Protein AF-A0A6N6JH13-F1 (afdb_monomer_lite)

Secondary structure (DSSP, 8-state):
-HHHHHHHHH---HHHHHHHHHHHHTTSTT--HHHHHHHHHHHIIIII----SSEE--HHHHHHHHHTT---TTSEE-GGGS-TTGGGSSSHHHHHHHHHHHHHHHHHHHTT-

pLDDT: mean 90.74, std 9.94, range [44.56, 97.19]

Structure (mmCIF, N/CA/C/O backbone):
data_AF-A0A6N6JH13-F1
#
_entry.id   AF-A0A6N6JH13-F1
#
loop_
_atom_site.group_PDB
_atom_site.id
_atom_site.type_symbol
_atom_site.label_atom_id
_atom_site.label_alt_id
_atom_site.label_comp_id
_atom_site.label_asym_id
_atom_site.label_entity_id
_atom_site.label_seq_id
_atom_site.pdbx_PDB_ins_code
_atom_site.Cartn_x
_atom_site.Cartn_y
_atom_site.Cartn_z
_atom_site.occupancy
_atom_site.B_iso_or_equiv
_atom_site.auth_seq_id
_atom_site.auth_comp_id
_atom_site.auth_asym_id
_atom_site.auth_atom_id
_atom_site.pdbx_PDB_model_num
ATOM 1 N N . MET A 1 1 ? 10.217 -13.944 -23.071 1.00 52.91 1 MET A N 1
ATOM 2 C CA . MET A 1 1 ? 10.732 -13.622 -21.719 1.00 52.91 1 MET A CA 1
ATOM 3 C C . MET A 1 1 ? 11.567 -12.343 -21.684 1.00 52.91 1 MET A C 1
ATOM 5 O O . MET A 1 1 ? 11.394 -11.597 -20.739 1.00 52.91 1 MET A O 1
ATOM 9 N N . VAL A 1 2 ? 12.390 -12.038 -22.698 1.00 60.12 2 VAL A N 1
ATOM 10 C CA . VAL A 1 2 ? 13.271 -10.844 -22.706 1.00 60.12 2 VAL A CA 1
ATOM 11 C C . VAL A 1 2 ? 12.518 -9.501 -22.708 1.00 60.12 2 VAL A C 1
ATOM 13 O O . VAL A 1 2 ? 12.971 -8.555 -22.076 1.00 60.12 2 VAL A O 1
ATOM 16 N N . GLU A 1 3 ? 11.362 -9.415 -23.371 1.00 68.12 3 GLU A N 1
ATOM 17 C CA . GLU A 1 3 ? 10.672 -8.130 -23.576 1.00 68.12 3 GLU A CA 1
ATOM 18 C C . GLU A 1 3 ? 10.112 -7.519 -22.284 1.00 68.12 3 GLU A C 1
ATOM 20 O O . GLU A 1 3 ? 10.390 -6.369 -21.966 1.00 68.12 3 GLU A O 1
ATOM 25 N N . LYS A 1 4 ? 9.410 -8.318 -21.469 1.00 72.75 4 LYS A N 1
ATOM 26 C CA . LYS A 1 4 ? 8.847 -7.837 -20.198 1.00 72.75 4 LYS A CA 1
ATOM 27 C C . LYS A 1 4 ? 9.909 -7.443 -19.177 1.00 72.75 4 LYS A C 1
ATOM 29 O O . LYS A 1 4 ? 9.679 -6.547 -18.379 1.00 72.75 4 LYS A O 1
ATOM 34 N N . SER A 1 5 ? 11.074 -8.086 -19.204 1.00 74.44 5 SER A N 1
ATOM 35 C CA . SER A 1 5 ? 12.190 -7.705 -18.335 1.00 74.44 5 SER A CA 1
ATOM 36 C C . SER A 1 5 ? 12.762 -6.336 -18.709 1.00 74.44 5 SER A C 1
ATOM 38 O O . SER A 1 5 ? 13.111 -5.574 -17.814 1.00 74.44 5 SER A O 1
ATOM 40 N N . LYS A 1 6 ? 12.818 -5.998 -20.006 1.00 81.88 6 LYS A N 1
ATOM 41 C CA . LYS A 1 6 ? 13.216 -4.656 -20.467 1.00 81.88 6 LYS A CA 1
ATOM 42 C C . LYS A 1 6 ? 12.175 -3.599 -20.110 1.00 81.88 6 LYS A C 1
ATOM 44 O O . LYS A 1 6 ? 12.547 -2.524 -19.658 1.00 81.88 6 LYS A O 1
ATOM 49 N N . GLU A 1 7 ? 10.896 -3.931 -20.281 1.00 85.38 7 GLU A N 1
ATOM 50 C CA . GLU A 1 7 ? 9.767 -3.079 -19.899 1.00 85.38 7 GLU A CA 1
ATOM 51 C C . GLU A 1 7 ? 9.840 -2.729 -18.403 1.00 85.38 7 GLU A C 1
ATOM 53 O O . GLU A 1 7 ? 9.918 -1.554 -18.059 1.00 85.38 7 GLU A O 1
ATOM 58 N N . ILE A 1 8 ? 9.965 -3.736 -17.526 1.00 86.25 8 ILE A N 1
ATOM 59 C CA . ILE A 1 8 ? 10.122 -3.548 -16.072 1.00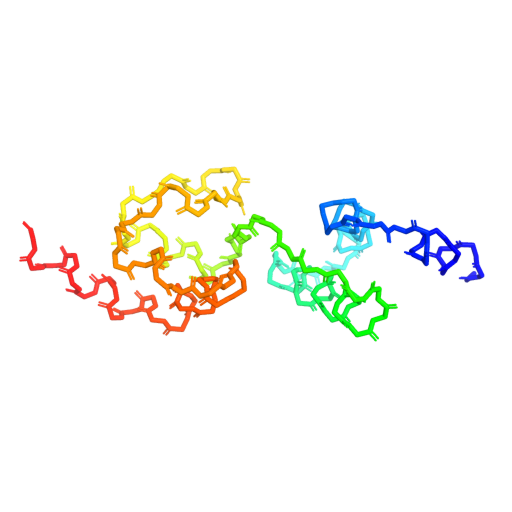 86.25 8 ILE A CA 1
ATOM 60 C C . ILE A 1 8 ? 11.351 -2.696 -15.742 1.00 86.25 8 ILE A C 1
ATOM 62 O O . ILE A 1 8 ? 11.242 -1.770 -14.948 1.00 86.25 8 ILE A O 1
ATOM 66 N N . ALA A 1 9 ? 12.505 -2.975 -16.357 1.00 86.81 9 ALA A N 1
ATOM 67 C CA . ALA A 1 9 ? 13.754 -2.255 -16.087 1.00 86.81 9 ALA A CA 1
ATOM 68 C C . ALA A 1 9 ? 13.705 -0.760 -16.455 1.00 86.81 9 ALA A C 1
ATOM 70 O O . ALA A 1 9 ? 14.570 0.001 -16.029 1.00 86.81 9 ALA A O 1
ATOM 71 N N . SER A 1 10 ? 12.729 -0.343 -17.265 1.00 89.25 10 SER A N 1
ATOM 72 C CA . SER A 1 10 ? 12.547 1.059 -17.649 1.00 89.25 10 SER A CA 1
ATOM 73 C C . SER A 1 10 ? 11.632 1.847 -16.707 1.00 89.25 10 SER A C 1
ATOM 75 O O . SER A 1 10 ? 11.615 3.078 -16.780 1.00 89.25 10 SER A O 1
ATOM 77 N N . LEU A 1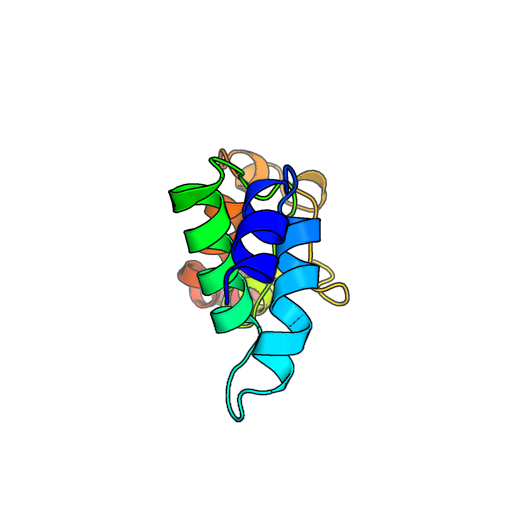 11 ? 10.892 1.158 -15.831 1.00 92.44 11 LEU A N 1
ATOM 78 C CA . LEU A 1 11 ? 9.924 1.776 -14.930 1.00 92.44 11 LEU A CA 1
ATOM 79 C C . LEU A 1 11 ? 10.621 2.562 -13.822 1.00 92.44 11 LEU A C 1
ATOM 81 O O . LEU A 1 11 ? 11.628 2.127 -13.264 1.00 92.44 11 LEU A O 1
ATOM 85 N N . LYS A 1 12 ? 10.045 3.716 -13.488 1.00 90.06 12 LYS A N 1
ATOM 86 C CA . LYS A 1 12 ? 10.533 4.607 -12.419 1.00 90.06 12 LYS A CA 1
ATOM 87 C C . LYS A 1 12 ? 9.490 4.871 -11.344 1.00 90.06 12 LYS A C 1
ATOM 89 O O . LYS A 1 12 ? 9.763 5.594 -10.392 1.00 90.06 12 LYS A O 1
ATOM 94 N N . ASP A 1 13 ? 8.313 4.291 -11.518 1.00 91.75 13 ASP A N 1
ATOM 95 C CA . ASP A 1 13 ? 7.158 4.503 -10.675 1.00 91.75 13 ASP A CA 1
ATOM 96 C C . ASP A 1 13 ? 6.564 3.160 -10.237 1.00 91.75 13 ASP A C 1
ATOM 98 O O . ASP A 1 13 ? 6.529 2.175 -10.984 1.00 91.75 13 ASP A O 1
ATOM 102 N N . PHE A 1 14 ? 6.128 3.116 -8.980 1.00 94.25 14 PHE A N 1
ATOM 103 C CA . PHE A 1 14 ? 5.568 1.906 -8.397 1.00 94.25 14 PHE A CA 1
ATOM 104 C C . PHE A 1 14 ? 4.186 1.589 -8.972 1.00 94.25 14 PHE A C 1
ATOM 106 O O . PHE A 1 14 ? 3.863 0.415 -9.163 1.00 94.25 14 PHE A O 1
ATOM 113 N N . ASP A 1 15 ? 3.371 2.608 -9.253 1.00 93.75 15 ASP A N 1
ATOM 114 C CA . ASP A 1 15 ? 2.025 2.431 -9.792 1.00 93.75 15 ASP A CA 1
ATOM 115 C C . ASP A 1 15 ? 2.073 1.861 -11.217 1.00 93.75 15 ASP A C 1
ATOM 117 O O . ASP A 1 15 ? 1.296 0.958 -11.535 1.00 93.75 15 ASP A O 1
ATOM 121 N N . GLU A 1 16 ? 3.027 2.295 -12.042 1.00 93.75 16 GLU A N 1
ATOM 122 C CA . GLU A 1 16 ? 3.282 1.716 -13.366 1.00 93.75 16 GLU A CA 1
ATOM 123 C C . GLU A 1 16 ? 3.630 0.223 -13.279 1.00 93.75 16 GLU A C 1
ATOM 125 O O . GLU A 1 16 ? 3.064 -0.598 -14.008 1.00 93.75 16 GLU A O 1
ATOM 130 N N . LEU A 1 17 ? 4.513 -0.158 -12.348 1.00 94.50 17 LEU A N 1
ATOM 131 C CA . LEU A 1 17 ? 4.847 -1.565 -12.112 1.00 94.50 17 LEU A CA 1
ATOM 132 C C . LEU A 1 17 ? 3.628 -2.349 -11.616 1.00 94.50 17 LEU A C 1
ATOM 134 O O . LEU A 1 17 ? 3.390 -3.476 -12.059 1.00 94.50 17 LEU A O 1
ATOM 138 N N . TYR A 1 18 ? 2.837 -1.750 -10.729 1.00 94.44 18 TYR A N 1
ATOM 139 C CA . TYR A 1 18 ? 1.624 -2.356 -10.203 1.00 94.44 18 TYR A CA 1
ATOM 140 C C . TYR A 1 18 ? 0.612 -2.651 -11.319 1.00 94.44 18 TYR A C 1
ATOM 142 O O . TYR A 1 18 ? 0.098 -3.765 -11.412 1.00 94.44 18 TYR A O 1
ATOM 150 N N . GLU A 1 19 ? 0.354 -1.710 -12.227 1.00 93.31 19 GLU A N 1
ATOM 151 C CA . GLU A 1 19 ? -0.552 -1.959 -13.354 1.00 93.31 19 GLU A CA 1
ATOM 152 C C . GLU A 1 19 ? 0.041 -2.935 -14.384 1.00 93.31 19 GLU A C 1
ATOM 154 O O . GLU A 1 19 ? -0.698 -3.737 -14.962 1.00 93.31 19 GLU A O 1
ATOM 159 N N . LEU A 1 20 ? 1.366 -2.952 -14.568 1.00 93.38 20 LEU A N 1
ATOM 160 C CA . LEU A 1 20 ? 2.034 -3.900 -15.462 1.00 93.38 20 LEU A CA 1
ATOM 161 C C . LEU A 1 20 ? 1.904 -5.359 -14.988 1.00 93.38 20 LEU A C 1
ATOM 163 O O . LEU A 1 20 ? 1.740 -6.274 -15.807 1.00 93.38 20 LEU A O 1
ATOM 167 N N . VAL A 1 21 ? 1.985 -5.598 -13.676 1.00 92.31 21 VAL A N 1
ATOM 168 C CA . VAL A 1 21 ? 1.913 -6.944 -13.078 1.00 92.31 21 VAL A CA 1
ATOM 169 C C . VAL A 1 21 ? 0.466 -7.421 -12.914 1.00 92.31 21 VAL A C 1
ATOM 171 O O . VAL A 1 21 ? 0.200 -8.626 -12.997 1.00 92.31 21 VAL A O 1
ATOM 174 N N . ARG A 1 22 ? -0.498 -6.507 -12.773 1.00 92.81 22 ARG A N 1
ATOM 175 C CA . ARG A 1 22 ? -1.928 -6.812 -12.599 1.00 92.81 22 ARG A CA 1
ATOM 176 C C . ARG A 1 22 ? -2.491 -7.869 -13.567 1.00 92.81 22 ARG A C 1
ATOM 178 O O . ARG A 1 22 ? -3.049 -8.855 -13.075 1.00 92.81 22 ARG A O 1
ATOM 185 N N . PRO A 1 23 ? -2.327 -7.766 -14.903 1.00 92.38 23 PRO A N 1
ATOM 186 C CA . PRO A 1 23 ? -2.862 -8.768 -15.828 1.00 92.38 23 PRO A CA 1
ATOM 187 C C . PRO A 1 23 ? -2.210 -10.150 -15.676 1.00 92.38 23 PRO A C 1
ATOM 189 O O . PRO A 1 23 ? -2.798 -11.151 -16.082 1.00 92.38 23 PRO A O 1
ATOM 192 N N . ILE A 1 24 ? -1.005 -10.236 -15.100 1.00 91.12 24 ILE A N 1
ATOM 193 C CA . ILE A 1 24 ? -0.351 -11.511 -14.772 1.00 91.12 24 ILE A CA 1
ATOM 194 C C . ILE A 1 24 ? -1.023 -12.113 -13.538 1.00 91.12 24 ILE A C 1
ATOM 196 O O . ILE A 1 24 ? -1.416 -13.279 -13.561 1.00 91.12 24 ILE A O 1
ATOM 200 N N . LYS A 1 25 ? -1.228 -11.304 -12.491 1.00 91.94 25 LYS A N 1
ATOM 201 C CA . LYS A 1 25 ? -1.943 -11.711 -11.274 1.00 91.94 25 LYS A CA 1
ATOM 202 C C . LYS A 1 25 ? -3.367 -12.185 -11.574 1.00 91.94 25 LYS A C 1
ATOM 204 O O . LYS A 1 25 ? -3.845 -13.120 -10.940 1.00 91.94 25 LYS A O 1
ATOM 209 N N . ASP A 1 26 ? -4.065 -11.563 -12.520 1.00 91.31 26 ASP A N 1
ATOM 210 C CA . ASP A 1 26 ? -5.440 -11.938 -12.890 1.00 91.31 26 ASP A CA 1
ATOM 211 C C . ASP A 1 26 ? -5.552 -13.317 -13.558 1.00 91.31 26 ASP A C 1
ATOM 213 O O . ASP A 1 26 ? -6.629 -13.909 -13.568 1.00 91.31 26 ASP A O 1
ATOM 217 N N . ARG A 1 27 ? -4.442 -13.877 -14.051 1.00 93.19 27 ARG A N 1
ATOM 218 C CA . ARG A 1 27 ? -4.396 -15.231 -14.629 1.00 93.19 27 ARG A CA 1
ATOM 219 C C . ARG A 1 27 ? -4.164 -16.327 -13.594 1.00 93.19 27 ARG A C 1
ATOM 221 O O . ARG A 1 27 ? -4.277 -17.503 -13.927 1.00 93.19 27 ARG A O 1
ATOM 228 N N . ILE A 1 28 ? -3.811 -15.966 -12.364 1.00 93.25 28 ILE A N 1
ATOM 229 C CA . ILE A 1 28 ? -3.528 -16.925 -11.301 1.00 93.25 28 ILE A CA 1
ATOM 230 C C . ILE A 1 28 ? -4.799 -17.086 -10.467 1.00 93.25 28 ILE A C 1
ATOM 232 O O . ILE A 1 28 ? -5.305 -16.136 -9.872 1.00 93.25 28 ILE A O 1
ATOM 236 N N . HIS A 1 29 ? -5.343 -18.298 -10.433 1.00 93.44 29 HIS A N 1
ATOM 237 C CA . HIS A 1 29 ? -6.535 -18.579 -9.643 1.00 93.44 29 HIS A CA 1
ATOM 238 C C . HIS A 1 29 ? -6.204 -18.624 -8.142 1.00 93.44 29 HIS A C 1
ATOM 240 O O . HIS A 1 29 ? -5.154 -19.126 -7.747 1.00 93.44 29 HIS A O 1
ATOM 246 N N . GLY A 1 30 ? -7.108 -18.113 -7.302 1.00 90.62 30 GLY A N 1
ATOM 247 C CA . GLY A 1 30 ? -6.983 -18.181 -5.840 1.00 90.62 30 GLY A CA 1
ATOM 248 C C . GLY A 1 30 ? -6.057 -17.141 -5.199 1.00 90.62 30 GLY A C 1
ATOM 249 O O . GLY A 1 30 ? -5.880 -17.174 -3.984 1.00 90.62 30 GLY A O 1
ATOM 250 N N . VAL A 1 31 ? -5.489 -16.201 -5.966 1.00 89.50 31 VAL A N 1
ATOM 251 C CA . VAL A 1 31 ? -4.594 -15.170 -5.414 1.00 89.50 31 VAL A CA 1
ATOM 252 C C . VAL A 1 31 ? -5.284 -13.817 -5.272 1.00 89.50 31 VAL A C 1
ATOM 254 O O . VAL A 1 31 ? -5.960 -13.321 -6.177 1.00 89.50 31 VAL A O 1
ATOM 257 N N . GLY A 1 32 ? -5.102 -13.211 -4.101 1.00 87.50 32 GLY A N 1
ATOM 258 C CA . GLY A 1 32 ? -5.667 -11.910 -3.766 1.00 87.50 32 GLY A CA 1
ATOM 259 C C . GLY A 1 32 ? -4.728 -10.729 -4.050 1.00 87.50 32 GLY A C 1
ATOM 260 O O . GLY A 1 32 ? -3.594 -10.914 -4.496 1.00 87.50 32 GLY A O 1
ATOM 261 N N . PRO A 1 33 ? -5.171 -9.501 -3.724 1.00 89.50 33 PRO A N 1
ATOM 262 C CA . PRO A 1 33 ? -4.377 -8.276 -3.870 1.00 89.50 33 PRO A CA 1
ATOM 263 C C . PRO A 1 33 ? -3.066 -8.262 -3.072 1.00 89.50 33 PRO A C 1
ATOM 265 O O . PRO A 1 33 ? -2.158 -7.519 -3.426 1.00 89.50 33 PRO A O 1
ATOM 268 N N . LEU A 1 34 ? -2.963 -9.079 -2.016 1.00 90.62 34 LEU A N 1
ATOM 269 C CA . LEU A 1 34 ? -1.749 -9.207 -1.206 1.00 90.62 34 LEU A CA 1
ATOM 270 C C . LEU A 1 34 ? -0.578 -9.739 -2.038 1.00 90.62 34 LEU A C 1
ATOM 272 O O . LEU A 1 34 ? 0.453 -9.087 -2.110 1.00 90.62 34 LEU A O 1
ATOM 276 N N . LEU A 1 35 ? -0.770 -10.859 -2.750 1.00 93.19 35 LEU A N 1
ATOM 277 C CA . LEU A 1 35 ? 0.286 -11.422 -3.598 1.00 93.19 35 LEU A CA 1
ATOM 278 C C . LEU A 1 35 ? 0.750 -10.411 -4.649 1.00 93.19 35 LEU A C 1
ATOM 280 O O . LEU A 1 35 ? 1.934 -10.326 -4.953 1.00 93.19 35 LEU A O 1
ATOM 284 N N . HIS A 1 36 ? -0.196 -9.656 -5.211 1.00 93.69 36 HIS A N 1
ATOM 285 C CA . HIS A 1 36 ? 0.117 -8.642 -6.204 1.00 93.69 36 HIS A CA 1
ATOM 286 C C . HIS A 1 36 ? 1.054 -7.576 -5.641 1.00 93.69 36 HIS A C 1
ATOM 288 O O . HIS A 1 36 ? 2.094 -7.300 -6.230 1.00 93.69 36 HIS A O 1
ATOM 294 N N . TYR A 1 37 ? 0.696 -7.030 -4.479 1.00 93.75 37 TYR A N 1
ATOM 295 C CA . TYR A 1 37 ? 1.502 -6.037 -3.792 1.00 93.75 37 TYR A CA 1
ATOM 296 C C . TYR A 1 37 ? 2.879 -6.588 -3.401 1.00 93.75 37 TYR A C 1
ATOM 298 O O . TYR A 1 37 ? 3.876 -5.967 -3.750 1.00 93.75 37 TYR A O 1
ATOM 306 N N . ASP A 1 38 ? 2.953 -7.781 -2.802 1.00 92.75 38 ASP A N 1
ATOM 307 C CA . ASP A 1 38 ? 4.219 -8.400 -2.380 1.00 92.75 38 ASP A CA 1
ATOM 308 C C . ASP A 1 38 ? 5.189 -8.619 -3.550 1.00 92.75 38 ASP A C 1
ATOM 310 O O . ASP A 1 38 ? 6.399 -8.414 -3.421 1.00 92.75 38 ASP A O 1
ATOM 314 N N . VAL A 1 39 ? 4.674 -9.052 -4.707 1.00 94.06 39 VAL A N 1
ATOM 315 C CA . VAL A 1 39 ? 5.486 -9.246 -5.916 1.00 94.06 39 VAL A CA 1
ATOM 316 C C . VAL A 1 39 ? 5.994 -7.906 -6.439 1.00 94.06 39 VAL A C 1
ATOM 318 O O . VAL A 1 39 ? 7.191 -7.777 -6.700 1.00 94.06 39 VAL A O 1
ATOM 321 N N . CYS A 1 40 ? 5.119 -6.905 -6.557 1.00 94.75 40 CYS A N 1
ATOM 322 C CA . CYS A 1 40 ? 5.506 -5.572 -7.013 1.00 94.75 40 CYS A CA 1
ATOM 323 C C . CYS A 1 40 ? 6.519 -4.926 -6.066 1.00 94.75 40 CYS A C 1
ATOM 325 O O . CYS A 1 40 ? 7.517 -4.394 -6.536 1.00 94.75 40 CYS A O 1
ATOM 327 N N . LEU A 1 41 ? 6.324 -5.035 -4.749 1.00 94.12 41 LEU A N 1
ATOM 328 C CA . LEU A 1 41 ? 7.230 -4.493 -3.736 1.00 94.12 41 LEU A CA 1
ATOM 329 C C . LEU A 1 41 ? 8.626 -5.101 -3.835 1.00 94.12 41 LEU A C 1
ATOM 331 O O . LEU A 1 41 ? 9.608 -4.363 -3.860 1.00 94.12 41 LEU A O 1
ATOM 335 N N . ARG A 1 42 ? 8.730 -6.425 -3.981 1.00 93.50 42 ARG A N 1
ATOM 336 C CA . ARG A 1 42 ? 10.021 -7.109 -4.159 1.00 93.50 42 ARG A CA 1
ATOM 337 C C . ARG A 1 42 ? 10.735 -6.714 -5.450 1.00 93.50 42 ARG A C 1
ATOM 339 O O . ARG A 1 42 ? 11.950 -6.552 -5.431 1.00 93.50 42 ARG A O 1
ATOM 346 N N . ILE A 1 43 ? 10.007 -6.559 -6.557 1.00 93.31 43 ILE A N 1
ATOM 347 C CA . ILE A 1 43 ? 10.598 -6.106 -7.826 1.00 93.31 43 ILE A CA 1
ATOM 348 C C . ILE A 1 43 ? 11.027 -4.637 -7.709 1.00 93.31 43 ILE A C 1
ATOM 350 O O . ILE A 1 43 ? 12.164 -4.309 -8.031 1.00 93.31 43 ILE A O 1
ATOM 354 N N . ALA A 1 44 ? 10.152 -3.762 -7.215 1.00 93.06 44 ALA A N 1
ATOM 355 C CA . ALA A 1 44 ? 10.421 -2.333 -7.100 1.00 93.06 44 ALA A CA 1
ATOM 356 C C . ALA A 1 44 ? 11.648 -2.059 -6.226 1.00 93.06 44 ALA A C 1
ATOM 358 O O . ALA A 1 44 ? 12.585 -1.402 -6.666 1.00 93.06 44 ALA A O 1
ATOM 359 N N . THR A 1 45 ? 11.682 -2.629 -5.021 1.00 90.19 45 THR A N 1
ATOM 360 C CA . THR A 1 45 ? 12.758 -2.381 -4.050 1.00 90.19 45 THR A CA 1
ATOM 361 C C . THR A 1 45 ? 14.034 -3.151 -4.370 1.00 90.19 45 THR A C 1
ATOM 363 O O . THR A 1 45 ? 15.124 -2.622 -4.182 1.00 90.19 45 THR A O 1
ATOM 366 N N . GLY A 1 46 ? 13.917 -4.387 -4.866 1.00 88.88 46 GLY A N 1
ATOM 367 C CA . GLY A 1 46 ? 15.060 -5.271 -5.095 1.00 88.88 46 GLY A CA 1
ATOM 36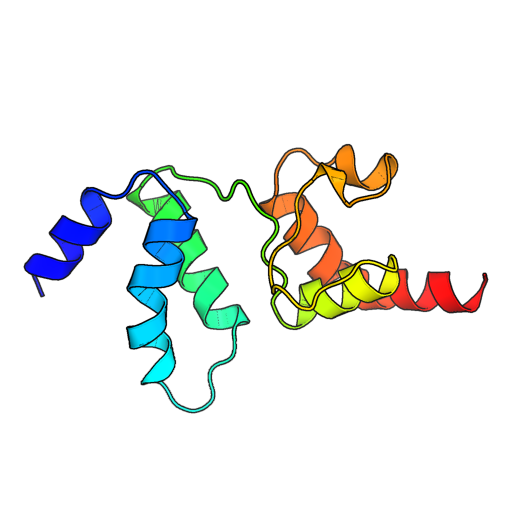8 C C . GLY A 1 46 ? 15.707 -5.142 -6.473 1.00 88.88 46 GLY A C 1
ATOM 369 O O . GLY A 1 46 ? 16.844 -5.578 -6.639 1.00 88.88 46 GLY A O 1
ATOM 370 N N . PHE A 1 47 ? 15.001 -4.587 -7.462 1.00 89.06 47 PHE A N 1
ATOM 371 C CA . PHE A 1 47 ? 15.494 -4.487 -8.840 1.00 89.06 47 PHE A CA 1
ATOM 372 C C . PHE A 1 47 ? 15.469 -3.064 -9.408 1.00 89.06 47 PHE A C 1
ATOM 374 O O . PHE A 1 47 ? 16.323 -2.743 -10.229 1.00 89.06 47 PHE A O 1
ATOM 381 N N . LEU A 1 48 ? 14.523 -2.217 -8.989 1.00 90.19 48 LEU A N 1
ATOM 382 C CA . LEU A 1 48 ? 14.369 -0.858 -9.532 1.00 90.19 48 LEU A CA 1
ATOM 383 C C . LEU A 1 48 ? 14.804 0.250 -8.564 1.00 90.19 48 LEU A C 1
ATOM 385 O O . LEU A 1 48 ? 14.883 1.402 -8.975 1.00 90.19 48 LEU A O 1
ATOM 389 N N . GLU A 1 49 ? 15.053 -0.078 -7.293 1.00 91.12 49 GLU A N 1
ATOM 390 C CA . GLU A 1 49 ? 15.259 0.892 -6.203 1.00 91.12 49 GLU A CA 1
ATOM 391 C C . GLU A 1 49 ? 14.107 1.916 -6.069 1.00 91.12 49 GLU A C 1
ATOM 393 O O . GLU A 1 49 ? 14.281 3.023 -5.559 1.00 91.12 49 GLU A O 1
ATOM 398 N N . VAL A 1 50 ? 12.898 1.531 -6.493 1.00 92.94 50 VAL A N 1
ATOM 399 C CA . VAL A 1 50 ? 11.679 2.349 -6.433 1.00 92.94 50 VAL A CA 1
ATOM 400 C C . VAL A 1 50 ? 10.876 1.990 -5.184 1.00 92.94 50 VAL A C 1
ATOM 402 O O . VAL A 1 50 ? 10.711 0.815 -4.847 1.00 92.94 50 VAL A O 1
ATOM 405 N N . LYS A 1 51 ? 10.338 3.009 -4.508 1.00 91.75 51 LYS A N 1
ATOM 406 C CA . LYS A 1 51 ? 9.446 2.857 -3.350 1.00 91.75 51 LYS A CA 1
ATOM 407 C C . LYS A 1 51 ? 8.030 3.329 -3.690 1.00 91.75 51 LYS A C 1
ATOM 409 O O . LYS A 1 51 ? 7.889 4.256 -4.484 1.00 91.75 51 LYS A O 1
ATOM 414 N N . PRO A 1 52 ? 6.985 2.739 -3.085 1.00 94.00 52 PRO A N 1
ATOM 415 C CA . PRO A 1 52 ? 5.625 3.232 -3.256 1.00 94.00 52 PRO A CA 1
ATOM 416 C C . PRO A 1 52 ? 5.451 4.610 -2.601 1.00 94.00 52 PRO A C 1
ATOM 418 O O . PRO A 1 52 ? 5.844 4.818 -1.453 1.00 94.00 52 PRO A O 1
ATOM 421 N N . GLU A 1 53 ? 4.813 5.539 -3.314 1.00 94.19 53 GLU A N 1
ATOM 422 C CA . GLU A 1 53 ? 4.398 6.838 -2.759 1.00 94.19 53 GLU A CA 1
ATOM 423 C C . GLU A 1 53 ? 3.022 6.764 -2.078 1.00 94.19 53 GLU A C 1
ATOM 425 O O . GLU A 1 53 ? 2.734 7.489 -1.123 1.00 94.19 53 GLU A O 1
ATOM 430 N N . LEU A 1 54 ? 2.166 5.863 -2.567 1.00 96.06 54 LEU A N 1
ATOM 431 C CA . LEU A 1 54 ? 0.829 5.608 -2.042 1.00 96.06 54 LEU A CA 1
ATOM 432 C C . LEU A 1 54 ? 0.821 4.386 -1.123 1.00 96.06 54 LEU A C 1
ATOM 434 O O . LEU A 1 54 ? 1.554 3.421 -1.323 1.00 96.06 54 LEU A O 1
ATOM 438 N N . ILE A 1 55 ? -0.078 4.396 -0.142 1.00 96.75 55 ILE A N 1
ATOM 439 C CA . ILE A 1 55 ? -0.305 3.271 0.762 1.00 96.75 55 ILE A CA 1
ATOM 440 C C . ILE A 1 55 ? -1.300 2.326 0.091 1.00 96.75 55 ILE A C 1
ATOM 442 O O . ILE A 1 55 ? -2.498 2.613 0.022 1.00 96.75 55 ILE A O 1
ATOM 446 N N . TYR A 1 56 ? -0.818 1.189 -0.397 1.00 95.69 56 TYR A N 1
ATOM 447 C CA . TYR A 1 56 ? -1.650 0.158 -1.010 1.00 95.69 56 TYR A CA 1
ATOM 448 C C . TYR A 1 56 ? -2.335 -0.696 0.055 1.00 95.69 56 TYR A C 1
ATOM 450 O O . TYR A 1 56 ? -1.695 -1.417 0.812 1.00 95.69 56 TYR A O 1
ATOM 458 N N . VAL A 1 57 ? -3.666 -0.664 0.098 1.00 94.69 57 VAL A N 1
ATOM 459 C CA . VAL A 1 57 ? -4.448 -1.374 1.118 1.00 94.69 57 VAL A CA 1
ATOM 460 C C . VAL A 1 57 ? -4.981 -2.710 0.594 1.00 94.69 57 VAL A C 1
ATOM 462 O O . VAL A 1 57 ? -6.148 -2.846 0.215 1.00 94.69 57 VAL A O 1
ATOM 465 N N . HIS A 1 58 ? -4.132 -3.740 0.605 1.00 92.69 58 HIS A N 1
ATOM 466 C CA . HIS A 1 58 ? -4.575 -5.126 0.401 1.00 92.69 58 HIS A CA 1
ATOM 467 C C . HIS A 1 58 ? -5.393 -5.645 1.600 1.00 92.69 58 HIS A C 1
ATOM 469 O O . HIS A 1 58 ? -5.633 -4.915 2.556 1.00 92.69 58 HIS A O 1
ATOM 475 N N . ALA A 1 59 ? -5.800 -6.921 1.600 1.00 90.94 59 ALA A N 1
ATOM 476 C CA . ALA A 1 59 ? -6.747 -7.483 2.576 1.00 90.94 59 ALA A CA 1
ATOM 477 C C . ALA A 1 59 ? -6.460 -7.097 4.046 1.00 90.94 59 ALA A C 1
ATOM 479 O O . ALA A 1 59 ? -7.315 -6.489 4.684 1.00 90.94 59 ALA A O 1
ATOM 480 N N . GLY A 1 60 ? -5.247 -7.357 4.552 1.00 91.06 60 GLY A N 1
ATOM 481 C CA . GLY A 1 60 ? -4.871 -7.012 5.930 1.00 91.06 60 GLY A CA 1
ATOM 482 C C . GLY A 1 60 ? -4.845 -5.505 6.219 1.00 91.06 60 GLY A C 1
ATOM 483 O O . GLY A 1 60 ? -5.536 -5.040 7.124 1.00 91.06 60 GLY A O 1
ATOM 484 N N . ALA A 1 61 ? -4.093 -4.725 5.436 1.00 95.81 61 ALA A N 1
ATOM 485 C CA . ALA A 1 61 ? -4.004 -3.273 5.603 1.00 95.81 61 ALA A CA 1
ATOM 486 C C . ALA A 1 61 ? -5.357 -2.562 5.444 1.00 95.81 61 ALA A C 1
ATOM 488 O O . ALA A 1 61 ? -5.642 -1.591 6.141 1.00 95.81 61 ALA A O 1
ATOM 489 N N . LYS A 1 62 ? -6.242 -3.081 4.586 1.00 96.00 62 LYS A N 1
ATOM 490 C CA . LYS A 1 62 ? -7.607 -2.576 4.400 1.00 96.00 62 LYS A CA 1
ATOM 491 C C . LYS A 1 62 ? -8.429 -2.655 5.679 1.00 96.00 62 LYS A C 1
ATOM 493 O O . LYS A 1 62 ? -9.202 -1.743 5.965 1.00 96.00 62 LYS A O 1
ATOM 498 N N . GLU A 1 63 ? -8.278 -3.724 6.451 1.00 95.69 63 GLU A N 1
ATOM 499 C CA . GLU A 1 63 ? -8.948 -3.857 7.742 1.00 95.69 63 GLU A CA 1
ATOM 500 C C . GLU A 1 63 ? -8.409 -2.858 8.768 1.00 95.69 63 GLU A C 1
ATOM 502 O O . GLU A 1 63 ? -9.206 -2.214 9.448 1.00 95.69 63 GLU A O 1
ATOM 507 N N . GLY A 1 64 ? -7.086 -2.671 8.827 1.00 96.25 64 GLY A N 1
ATOM 508 C CA . GLY A 1 64 ? -6.459 -1.653 9.676 1.00 96.25 64 GLY A CA 1
ATOM 509 C C . GLY A 1 64 ? -6.893 -0.232 9.308 1.00 96.25 64 GLY A C 1
ATOM 510 O O . GLY A 1 64 ? -7.305 0.534 10.172 1.00 96.25 64 GLY A O 1
ATOM 511 N N . ALA A 1 65 ? -6.907 0.106 8.017 1.00 96.44 65 ALA A N 1
ATOM 512 C CA . ALA A 1 65 ? -7.338 1.419 7.534 1.00 96.44 65 ALA A CA 1
ATOM 513 C C . ALA A 1 65 ? -8.819 1.690 7.837 1.00 96.44 65 ALA A C 1
ATOM 515 O O . ALA A 1 65 ? -9.180 2.773 8.294 1.00 96.44 65 ALA A O 1
ATOM 516 N N . ARG A 1 66 ? -9.688 0.686 7.664 1.00 95.50 66 ARG A N 1
ATOM 517 C CA . ARG A 1 66 ? -11.100 0.774 8.076 1.00 95.50 66 ARG A CA 1
ATOM 518 C C . ARG A 1 66 ? -11.251 0.933 9.585 1.00 95.50 66 ARG A C 1
ATOM 520 O O . ARG A 1 66 ? -12.182 1.596 10.034 1.00 95.50 66 ARG A O 1
ATOM 527 N N . ALA A 1 67 ? -10.352 0.342 10.370 1.00 95.50 67 ALA A N 1
ATOM 528 C CA . ALA A 1 67 ? -10.318 0.534 11.813 1.00 95.50 67 ALA A CA 1
ATOM 529 C C . ALA A 1 67 ? -9.862 1.951 12.224 1.00 95.50 67 ALA A C 1
ATOM 531 O O . ALA A 1 67 ? -10.164 2.390 13.325 1.00 95.50 67 ALA A O 1
ATOM 532 N N . LEU A 1 68 ? -9.224 2.701 11.327 1.00 94.50 68 LEU A N 1
ATOM 533 C CA . LEU A 1 68 ? -8.944 4.130 11.503 1.00 94.50 68 LEU A CA 1
ATOM 534 C C . LEU A 1 68 ? -10.032 5.042 10.907 1.00 94.50 68 LEU A C 1
ATOM 536 O O . LEU A 1 68 ? -9.873 6.257 10.902 1.00 94.50 68 LEU A O 1
ATOM 540 N N . GLY A 1 69 ? -11.131 4.481 10.386 1.00 95.00 69 GLY A N 1
ATOM 541 C CA . GLY A 1 69 ? -12.214 5.255 9.768 1.00 95.00 69 GLY A CA 1
ATOM 542 C C . GLY A 1 69 ? -11.935 5.725 8.334 1.00 95.00 69 GLY A C 1
ATOM 543 O O . GLY A 1 69 ? -12.661 6.571 7.822 1.00 95.00 69 GLY A O 1
ATOM 544 N N . LEU A 1 70 ? -10.914 5.180 7.665 1.00 95.88 70 LEU A N 1
ATOM 545 C CA . LEU A 1 70 ? -10.503 5.621 6.330 1.00 95.88 70 LEU A CA 1
ATOM 546 C C . LEU A 1 70 ? -11.311 4.954 5.208 1.00 95.88 70 LEU A C 1
ATOM 548 O O . LEU A 1 70 ? -11.671 3.771 5.273 1.00 95.88 70 LEU A O 1
ATOM 552 N N . ASN A 1 71 ? -11.546 5.704 4.128 1.00 94.69 71 ASN A N 1
ATOM 553 C CA . ASN A 1 71 ? -12.204 5.190 2.930 1.00 94.69 71 ASN A CA 1
ATOM 554 C C . ASN A 1 71 ? -11.227 4.364 2.079 1.00 94.69 71 ASN A C 1
ATOM 556 O O . ASN A 1 71 ? -10.340 4.895 1.427 1.00 94.69 71 ASN A O 1
ATOM 560 N N . THR A 1 72 ? -11.444 3.051 2.027 1.00 95.19 72 THR A N 1
ATOM 561 C CA . THR A 1 72 ? -10.568 2.086 1.333 1.00 95.19 72 THR A CA 1
ATOM 562 C C . THR A 1 72 ? -11.117 1.600 -0.012 1.00 95.19 72 THR A C 1
ATOM 564 O O . THR A 1 72 ? -10.664 0.579 -0.535 1.00 95.19 72 THR A O 1
ATOM 567 N N . SER A 1 73 ? -12.128 2.276 -0.566 1.00 92.50 73 SER A N 1
ATOM 568 C CA . SER A 1 73 ? -12.774 1.877 -1.830 1.00 92.50 73 SER A CA 1
ATOM 569 C C . SER A 1 73 ? -11.804 1.856 -3.014 1.00 92.50 73 SER A C 1
ATOM 571 O O . SER A 1 73 ? -11.850 0.921 -3.808 1.00 92.50 73 SER A O 1
ATOM 573 N N . ASN A 1 74 ? -10.868 2.806 -3.065 1.00 90.38 74 ASN A N 1
ATOM 574 C CA . ASN A 1 74 ? -9.902 2.945 -4.158 1.00 90.38 74 ASN A CA 1
ATOM 575 C C . ASN A 1 74 ? -8.673 2.030 -4.039 1.00 90.38 74 ASN A C 1
ATOM 577 O O . ASN A 1 74 ? -7.790 2.084 -4.888 1.00 90.38 74 ASN A O 1
ATOM 581 N N . GLY A 1 75 ? -8.566 1.213 -2.984 1.00 92.62 75 GLY A N 1
ATOM 582 C CA . GLY A 1 75 ? -7.434 0.293 -2.801 1.00 92.62 75 GLY A CA 1
ATOM 583 C C . GLY A 1 75 ? -6.080 0.959 -2.508 1.00 92.62 75 GLY A C 1
ATOM 5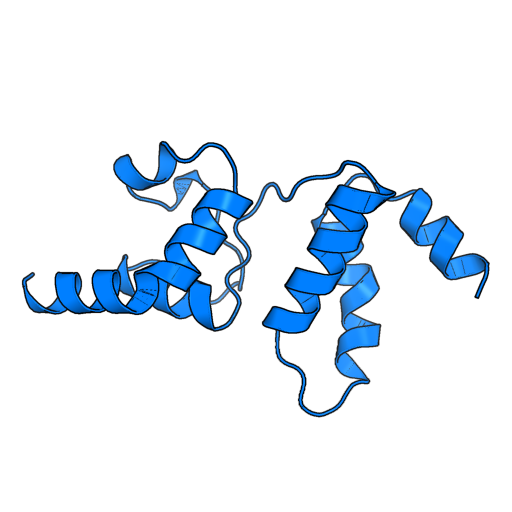84 O O . GLY A 1 75 ? -5.122 0.251 -2.208 1.00 92.62 75 GLY A O 1
ATOM 585 N N . LYS A 1 76 ? -6.006 2.294 -2.544 1.00 95.75 76 LYS A N 1
ATOM 586 C CA . LYS A 1 76 ? -4.824 3.105 -2.239 1.00 95.75 76 LYS A CA 1
ATOM 587 C C . LYS A 1 76 ? -5.223 4.303 -1.373 1.00 95.75 76 LYS A C 1
ATOM 589 O O . LYS A 1 76 ? -6.346 4.795 -1.497 1.00 95.75 76 LYS A O 1
ATOM 594 N N . LEU A 1 77 ? -4.310 4.760 -0.524 1.00 96.69 77 LEU A N 1
ATOM 595 C CA . LEU A 1 77 ? -4.452 5.937 0.338 1.00 96.69 77 LEU A CA 1
ATOM 596 C C . LEU A 1 77 ? -3.216 6.831 0.211 1.00 96.69 77 LEU A C 1
ATOM 598 O O . LEU A 1 77 ? -2.119 6.351 -0.075 1.00 96.69 77 LEU A O 1
ATOM 602 N N . LYS A 1 78 ? -3.383 8.127 0.456 1.00 96.44 78 LYS A N 1
ATOM 603 C CA . LYS A 1 78 ? -2.285 9.088 0.590 1.00 96.44 78 LYS A CA 1
ATOM 604 C C . LYS A 1 78 ? -1.883 9.201 2.052 1.00 96.44 78 LYS A C 1
ATOM 606 O O . LYS A 1 78 ? -2.717 9.072 2.942 1.00 96.44 78 LYS A O 1
ATOM 611 N N . LYS A 1 79 ? -0.613 9.519 2.314 1.00 95.38 79 LYS A N 1
ATOM 612 C CA . LYS A 1 79 ? -0.115 9.758 3.682 1.00 95.38 79 LYS A CA 1
ATOM 613 C C . LYS A 1 79 ? -0.926 10.840 4.412 1.00 95.38 79 LYS A C 1
ATOM 615 O O . LYS A 1 79 ? -1.148 10.741 5.616 1.00 95.38 79 LYS A O 1
ATOM 620 N N . ASP A 1 80 ? -1.442 11.821 3.676 1.00 95.00 80 ASP A N 1
ATOM 621 C CA . ASP A 1 80 ? -2.270 12.894 4.230 1.00 95.00 80 ASP A CA 1
ATOM 622 C C . ASP A 1 80 ? -3.644 12.449 4.733 1.00 95.00 80 ASP A C 1
ATOM 624 O O . ASP A 1 80 ? -4.187 13.120 5.614 1.00 95.00 80 ASP A O 1
ATOM 628 N N . ASP A 1 81 ? -4.154 11.308 4.259 1.00 94.94 81 ASP A N 1
ATOM 629 C CA . ASP A 1 81 ? -5.443 10.752 4.684 1.00 94.94 81 ASP A CA 1
ATOM 630 C C . ASP A 1 81 ? -5.405 10.246 6.139 1.00 94.94 81 ASP A C 1
ATOM 632 O O . ASP A 1 81 ? -6.447 9.993 6.737 1.00 94.94 81 ASP A O 1
ATOM 636 N N . PHE A 1 82 ? -4.215 10.077 6.724 1.00 95.69 82 PHE A N 1
ATOM 637 C CA . PHE A 1 82 ? -4.033 9.450 8.032 1.00 95.69 82 PHE A CA 1
ATOM 638 C C . PHE A 1 82 ? -4.054 10.445 9.209 1.00 95.69 82 PHE A C 1
ATOM 640 O O . PHE A 1 82 ? -3.824 11.638 9.027 1.00 95.69 82 PHE A O 1
ATOM 647 N N . PRO A 1 83 ? -4.263 9.980 10.455 1.00 94.06 83 PRO A N 1
ATOM 648 C CA . PRO A 1 83 ? -4.022 10.778 11.660 1.00 94.06 83 PRO A CA 1
ATOM 649 C C . PRO A 1 83 ? -2.554 11.207 11.793 1.00 94.06 83 PRO A C 1
ATOM 651 O O . PRO A 1 83 ? -1.652 10.516 11.310 1.00 94.06 83 PRO A O 1
ATOM 654 N N . ALA A 1 84 ? -2.297 12.319 12.490 1.00 94.38 84 ALA A N 1
ATOM 655 C CA . ALA A 1 84 ? -0.951 12.876 12.661 1.00 94.38 84 ALA A CA 1
ATOM 656 C C . ALA A 1 84 ? 0.043 11.867 13.261 1.00 94.38 84 ALA A C 1
ATOM 658 O O . ALA A 1 84 ? 1.225 11.877 12.926 1.00 94.38 84 ALA A O 1
ATOM 659 N N . GLU A 1 85 ? -0.437 10.962 14.110 1.00 94.19 85 GLU A N 1
ATOM 660 C CA . GLU A 1 85 ? 0.357 9.924 14.753 1.00 94.19 85 GLU A CA 1
ATOM 661 C C . GLU A 1 85 ? 0.907 8.904 13.764 1.00 94.19 85 GLU A C 1
ATOM 663 O O . GLU A 1 85 ? 2.056 8.486 13.893 1.00 94.19 85 GLU A O 1
ATOM 668 N N . VAL A 1 86 ? 0.094 8.528 12.778 1.00 94.94 86 VAL A N 1
ATOM 669 C CA . VAL A 1 86 ? 0.457 7.552 11.745 1.00 94.94 86 VAL A CA 1
ATOM 670 C C . VAL A 1 86 ? 1.337 8.206 10.681 1.00 94.94 86 VAL A C 1
ATOM 672 O O . VAL A 1 86 ? 2.259 7.569 10.180 1.00 94.94 86 VAL A O 1
ATOM 675 N N . LYS A 1 87 ? 1.145 9.504 10.400 1.00 95.06 87 LYS A N 1
ATOM 676 C CA . LYS A 1 87 ? 2.014 10.273 9.485 1.00 95.06 87 LYS A CA 1
ATOM 677 C C . LYS A 1 87 ? 3.479 10.335 9.928 1.00 95.06 87 LYS A C 1
ATOM 679 O O . LYS A 1 87 ? 4.327 10.661 9.102 1.00 95.06 87 LYS A O 1
ATOM 684 N N . ARG A 1 88 ? 3.779 10.039 11.199 1.00 95.56 88 ARG A N 1
ATOM 685 C CA . ARG A 1 88 ? 5.156 9.965 11.717 1.00 95.56 88 ARG A CA 1
ATOM 686 C C . ARG A 1 88 ? 5.933 8.747 11.224 1.00 95.56 88 ARG A C 1
ATOM 688 O O . ARG A 1 88 ? 7.142 8.732 11.391 1.00 95.56 88 ARG A O 1
ATOM 695 N N . LEU A 1 89 ? 5.264 7.737 10.668 1.00 95.81 89 LEU A N 1
ATOM 696 C CA . LEU A 1 89 ? 5.945 6.622 10.014 1.00 95.81 89 LEU A CA 1
ATOM 697 C C . LEU A 1 89 ? 6.633 7.120 8.740 1.00 95.81 89 LEU A C 1
ATOM 699 O O . LEU A 1 89 ? 6.084 7.969 8.032 1.00 95.81 89 LEU A O 1
ATOM 703 N N . ASP A 1 90 ? 7.834 6.621 8.464 1.00 92.44 90 ASP A N 1
ATOM 704 C CA . ASP A 1 90 ? 8.724 7.216 7.466 1.00 92.44 90 ASP A CA 1
ATOM 705 C C . ASP A 1 90 ? 8.195 7.013 6.041 1.00 92.44 90 ASP A C 1
ATOM 707 O O . ASP A 1 90 ? 8.076 7.978 5.278 1.00 92.44 90 ASP A O 1
ATOM 711 N N . SER A 1 91 ? 7.780 5.791 5.704 1.00 94.06 91 SER A N 1
ATOM 712 C CA . SER A 1 91 ? 7.378 5.416 4.345 1.00 94.06 91 SER A CA 1
ATOM 713 C C . SER A 1 91 ? 5.921 4.951 4.220 1.00 94.06 91 SER A C 1
ATOM 715 O O . SER A 1 91 ? 5.248 4.636 5.203 1.00 94.06 91 SER A O 1
ATOM 717 N N . ALA A 1 92 ? 5.419 4.895 2.980 1.00 95.00 92 ALA A N 1
ATOM 718 C CA . ALA A 1 92 ? 4.115 4.299 2.688 1.00 95.00 92 ALA A CA 1
ATOM 719 C C . ALA A 1 92 ? 4.080 2.796 3.024 1.00 95.00 92 ALA A C 1
ATOM 721 O O . ALA A 1 92 ? 3.046 2.293 3.463 1.00 95.00 92 ALA A O 1
ATOM 722 N N . GLU A 1 93 ? 5.216 2.108 2.874 1.00 94.19 93 GLU A N 1
ATOM 723 C CA . GLU A 1 93 ? 5.400 0.707 3.262 1.00 94.19 93 GLU A CA 1
ATOM 724 C C . GLU A 1 93 ? 5.269 0.529 4.780 1.00 94.19 93 GLU A C 1
ATOM 726 O O . GLU A 1 93 ? 4.509 -0.325 5.225 1.00 94.19 93 GLU A O 1
ATOM 731 N N . ASP A 1 94 ? 5.903 1.387 5.587 1.00 95.56 94 ASP A N 1
ATOM 732 C CA . ASP A 1 94 ? 5.789 1.318 7.053 1.00 95.56 94 ASP A CA 1
ATOM 733 C C . ASP A 1 94 ? 4.342 1.501 7.521 1.00 95.56 94 ASP A C 1
ATOM 735 O O . ASP A 1 94 ? 3.881 0.828 8.447 1.00 95.56 94 ASP A O 1
ATOM 739 N N . ILE A 1 95 ? 3.607 2.409 6.868 1.00 97.19 95 ILE A N 1
ATOM 740 C CA . ILE A 1 95 ? 2.186 2.627 7.147 1.00 97.19 95 ILE A CA 1
ATOM 741 C C . ILE A 1 95 ? 1.374 1.393 6.745 1.00 97.19 95 ILE A C 1
ATOM 743 O O . ILE A 1 95 ? 0.552 0.938 7.538 1.00 97.19 95 ILE A 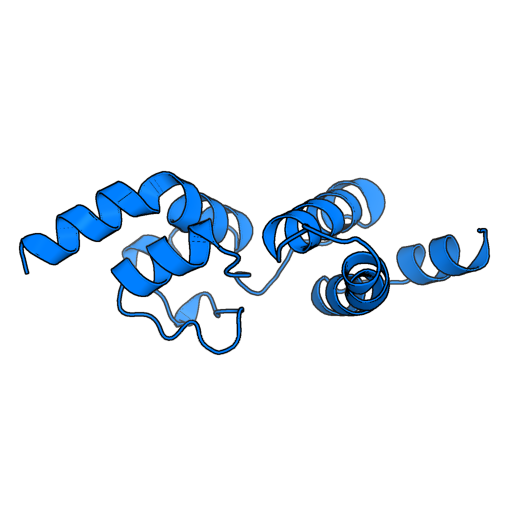O 1
ATOM 747 N N . GLU A 1 96 ? 1.595 0.826 5.557 1.00 96.38 96 GLU A N 1
ATOM 748 C CA . GLU A 1 96 ? 0.933 -0.410 5.122 1.00 96.38 96 GLU A CA 1
ATOM 749 C C . GLU A 1 96 ? 1.155 -1.540 6.140 1.00 96.38 96 GLU A C 1
ATOM 751 O O . GLU A 1 96 ? 0.182 -2.078 6.685 1.00 96.38 96 GLU A O 1
ATOM 756 N N . VAL A 1 97 ? 2.416 -1.812 6.487 1.00 95.75 97 VAL A N 1
ATOM 757 C CA . VAL A 1 97 ? 2.809 -2.855 7.441 1.00 95.75 97 VAL A CA 1
ATOM 758 C C . VAL A 1 97 ? 2.153 -2.620 8.796 1.00 95.75 97 VAL A C 1
ATOM 760 O O . VAL A 1 97 ? 1.587 -3.548 9.382 1.00 95.75 97 VAL A O 1
ATOM 763 N N . PHE A 1 98 ? 2.164 -1.381 9.296 1.00 97.19 98 PHE A N 1
ATOM 764 C CA . PHE A 1 98 ? 1.483 -1.021 10.536 1.00 97.19 98 PHE A CA 1
ATOM 765 C C . PHE A 1 98 ? -0.007 -1.379 10.485 1.00 97.19 98 PHE A C 1
ATOM 767 O O . PHE A 1 98 ? -0.504 -2.0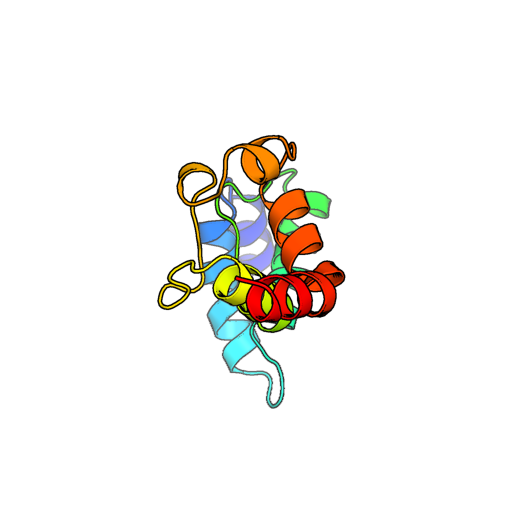59 11.387 1.00 97.19 98 PHE A O 1
ATOM 774 N N . LEU A 1 99 ? -0.714 -0.984 9.422 1.00 96.75 99 LEU A N 1
ATOM 775 C CA . LEU A 1 99 ? -2.138 -1.278 9.258 1.00 96.75 99 LEU A CA 1
ATOM 776 C C . LEU A 1 99 ? -2.399 -2.784 9.187 1.00 96.75 99 LEU A C 1
ATOM 778 O O . LEU A 1 99 ? -3.341 -3.271 9.812 1.00 96.75 99 LEU A O 1
ATOM 782 N N . CYS A 1 100 ? -1.578 -3.530 8.446 1.00 96.31 100 CYS A N 1
ATOM 783 C CA . CYS A 1 100 ? -1.751 -4.965 8.251 1.00 96.31 100 CYS A CA 1
ATOM 784 C C . CYS A 1 100 ? -1.473 -5.769 9.528 1.00 96.31 100 CYS A C 1
ATOM 786 O O . CYS A 1 100 ? -2.258 -6.653 9.901 1.00 96.31 100 CYS A O 1
ATOM 788 N N . VAL A 1 101 ? -0.377 -5.454 10.219 1.00 96.88 101 VAL A N 1
ATOM 789 C CA . VAL A 1 101 ? 0.070 -6.168 11.421 1.00 96.88 101 VAL A CA 1
ATOM 790 C C . VAL A 1 101 ? -0.772 -5.785 12.634 1.00 96.88 101 VAL A C 1
ATOM 792 O O . VAL A 1 101 ? -1.125 -6.650 13.433 1.00 96.88 101 VAL A O 1
ATOM 795 N N . LYS A 1 102 ? -1.135 -4.505 12.783 1.00 96.62 102 LYS A N 1
ATOM 796 C CA . LYS A 1 102 ? -1.887 -4.011 13.948 1.00 96.62 102 LYS A CA 1
ATOM 797 C C . LYS A 1 102 ? -3.400 -3.967 13.740 1.00 96.62 102 LYS A C 1
ATOM 799 O O . LYS A 1 102 ? -4.092 -3.495 14.637 1.00 96.62 102 LYS A O 1
ATOM 804 N N . LYS A 1 103 ? -3.936 -4.496 12.630 1.00 95.75 103 LYS A N 1
ATOM 805 C CA . LYS A 1 103 ? -5.382 -4.488 12.318 1.00 95.75 103 LYS A CA 1
ATOM 806 C C . LYS A 1 103 ? -6.276 -4.892 13.493 1.00 95.75 103 LYS A C 1
ATOM 808 O O . LYS A 1 103 ? -7.274 -4.227 13.741 1.00 95.75 103 LYS A O 1
ATOM 813 N N . ASP A 1 104 ? -5.913 -5.926 14.248 1.00 95.81 104 ASP A N 1
ATOM 814 C CA . ASP A 1 104 ? -6.753 -6.421 15.344 1.00 95.81 104 ASP A CA 1
ATOM 815 C C . ASP A 1 104 ? -6.687 -5.512 16.578 1.00 95.81 104 ASP A C 1
ATOM 817 O O . ASP A 1 104 ? -7.714 -5.237 17.196 1.00 95.81 104 ASP A O 1
ATOM 821 N N . ALA A 1 105 ? -5.516 -4.938 16.870 1.00 95.31 105 ALA A N 1
ATOM 822 C CA . ALA A 1 105 ? -5.372 -3.917 17.908 1.00 95.31 105 ALA A CA 1
ATOM 823 C C . ALA A 1 105 ? -6.139 -2.633 17.546 1.00 95.31 105 ALA A C 1
ATOM 825 O O . ALA A 1 105 ? -6.843 -2.074 18.382 1.00 95.31 105 ALA A O 1
ATOM 826 N N . LEU A 1 106 ? -6.065 -2.198 16.284 1.00 94.50 106 LEU A N 1
ATOM 827 C CA . LEU A 1 106 ? -6.799 -1.033 15.784 1.00 94.50 106 LEU A CA 1
ATOM 828 C C . LEU A 1 106 ? -8.320 -1.247 15.854 1.00 94.50 106 LEU A C 1
ATOM 830 O O . LEU A 1 106 ? -9.055 -0.347 16.255 1.00 94.50 106 LEU A O 1
ATOM 834 N N . LYS A 1 107 ? -8.811 -2.448 15.520 1.00 94.00 107 LYS A N 1
ATOM 835 C CA . LYS A 1 107 ? -10.233 -2.798 15.679 1.00 94.00 107 LYS A CA 1
ATOM 836 C C . LYS A 1 107 ? -10.671 -2.784 17.142 1.00 94.00 107 LYS A C 1
ATOM 838 O O . LYS A 1 107 ? -11.771 -2.321 17.426 1.00 94.00 107 LYS A O 1
ATOM 843 N N . ALA A 1 108 ? -9.832 -3.268 18.058 1.00 93.00 108 ALA A N 1
ATOM 844 C CA . ALA A 1 108 ? -10.137 -3.254 19.487 1.00 93.00 108 ALA A CA 1
ATOM 845 C C . ALA A 1 108 ? -10.239 -1.823 20.043 1.00 93.00 108 ALA A C 1
ATOM 847 O O . ALA A 1 108 ? -11.090 -1.558 20.887 1.00 93.00 108 ALA A O 1
ATOM 848 N N . LEU A 1 109 ? -9.441 -0.879 19.529 1.00 86.31 109 LEU A N 1
ATOM 849 C CA . LEU A 1 109 ? -9.547 0.537 19.904 1.00 86.31 109 LEU A CA 1
ATOM 850 C C . LEU A 1 109 ? -10.894 1.151 19.499 1.00 86.31 109 LEU A C 1
ATOM 852 O O . LEU A 1 109 ? -11.475 1.903 20.279 1.00 86.31 109 LEU A O 1
ATOM 856 N N . ARG A 1 110 ? -11.434 0.782 18.329 1.00 72.81 110 ARG A N 1
ATOM 857 C CA . ARG A 1 110 ? -12.762 1.245 17.885 1.00 72.81 110 ARG A CA 1
ATOM 858 C C . ARG A 1 110 ? -13.915 0.803 18.782 1.00 72.81 110 ARG A C 1
ATOM 860 O O . ARG A 1 110 ? -14.961 1.431 18.726 1.00 72.81 110 ARG A O 1
ATOM 867 N N . TYR A 1 111 ? -13.757 -0.265 19.564 1.00 49.22 111 TYR A N 1
ATOM 868 C CA . TYR A 1 111 ? -14.803 -0.723 20.485 1.00 49.22 111 TYR A CA 1
ATOM 869 C C . TYR A 1 111 ? -14.944 0.166 21.731 1.00 49.22 111 TYR A C 1
ATOM 871 O O . TYR A 1 111 ? -15.941 0.051 22.436 1.00 49.22 111 TYR A O 1
ATOM 879 N N . ASN A 1 112 ? -13.972 1.048 21.989 1.00 46.38 112 ASN A N 1
ATOM 880 C CA . ASN A 1 112 ? -13.924 1.907 23.175 1.00 46.38 112 ASN A CA 1
ATOM 881 C C . ASN A 1 112 ? -14.222 3.390 22.876 1.00 46.38 112 ASN A C 1
ATOM 883 O O . ASN A 1 112 ? -13.979 4.234 23.736 1.00 46.38 112 ASN A O 1
ATOM 887 N N . SER A 1 113 ? -14.671 3.716 21.659 1.00 44.56 113 SER A N 1
ATOM 888 C CA . SER A 1 113 ? -15.006 5.079 21.199 1.00 44.56 113 SER A CA 1
ATOM 889 C C . SER A 1 113 ? -16.489 5.176 20.871 1.00 44.56 113 SER A C 1
ATOM 891 O O . SER A 1 113 ? -17.079 6.237 21.156 1.00 44.56 113 SER A O 1
#

Radius of gyration: 15.26 Å; chains: 1; bounding box: 30×32×47 Å

Foldseek 3Di:
DVPVVVVLQPDQALVSLLVSCVVVQVPDPPDWVVVSVVVSQCCCVVPVVHAHQWQFQTDQLVLLCVLQVADCPVRTHHLVSHDPVLVPQDGSVSSSCCSRVCSVVSNVVSVVD

Organism: NCBI:txid2601869

Sequence (113 aa):
MVEKSKEIASLKDFDELYELVRPIKDRIHGVGPLLHYDVCLRIATGFLEVKPELIYVHAGAKEGARALGLNTSNGKLKKDDFPAEVKRLDSAEDIEVFLCVKKDALKALRYNS